Protein AF-A0A6B2LTR4-F1 (afdb_monomer_lite)

Radius of gyration: 12.06 Å; chains: 1; bounding box: 25×31×32 Å

Secondary structure (DSSP, 8-state):
---TTTSTTSTT--S--HHHHHHHHHHHHHHHHHHHHGGGGG-STTSEEEEPPPTTTTS-SSSS---TTTS-TT--EEEE-

Sequence (81 aa):
MDCSPISPGGAHYIPNTLNDHANWAFNAYYLLHRAAQGASACNFGGVASLVAPTNSTLLEPVGKALTFSDFFSNDLVCERV

Organism: NCBI:txid1963864

InterPro domains:
  IPR012946 X8 domain [PF07983] (2-48)
  IPR012946 X8 domain [SM00768] (1-59)
  IPR044788 Carbohydrate-binding X8 domain-containing protein, plant [PTHR31044] (1-53)

Foldseek 3Di:
DDCQQCPVVHVLVPVVDPQSSQQQVLQVQCVVCCVPQNQCSLPPVLQKHWDFDDPVSLSDDDPDSCDPVNDDRPDTGIGTD

Structure (mmCIF, N/CA/C/O backbone):
data_AF-A0A6B2LTR4-F1
#
_entry.id   AF-A0A6B2LTR4-F1
#
loop_
_atom_site.group_PDB
_atom_site.id
_atom_site.type_symbol
_atom_site.label_atom_id
_atom_site.label_alt_id
_atom_site.label_comp_id
_atom_site.label_asym_id
_atom_site.label_entity_id
_atom_site.label_seq_id
_atom_site.pdbx_PDB_ins_code
_atom_site.Cartn_x
_atom_site.Cartn_y
_atom_site.Cartn_z
_atom_site.occupancy
_atom_site.B_iso_or_equiv
_atom_site.auth_seq_id
_atom_site.auth_comp_id
_atom_site.auth_asym_id
_atom_site.auth_atom_id
_atom_site.pdbx_PDB_model_num
A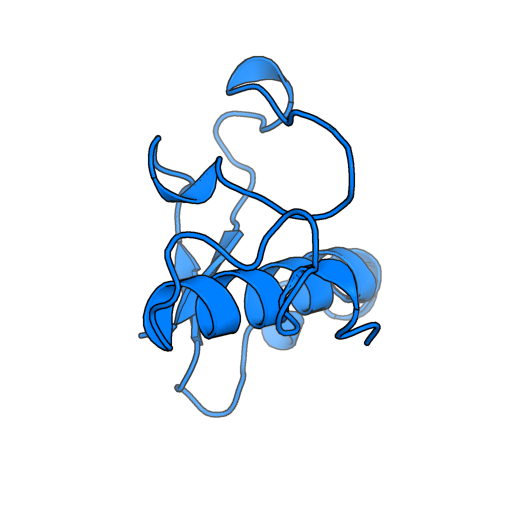TOM 1 N N . MET A 1 1 ? 9.526 -5.886 7.054 1.00 67.00 1 MET A N 1
ATOM 2 C CA . MET A 1 1 ? 8.217 -5.219 7.147 1.00 67.00 1 MET A CA 1
ATOM 3 C C . MET A 1 1 ? 7.908 -5.007 8.605 1.00 67.00 1 MET A C 1
ATOM 5 O O . MET A 1 1 ? 8.005 -5.974 9.347 1.00 67.00 1 MET A O 1
ATOM 9 N N . ASP A 1 2 ? 7.641 -3.770 9.012 1.00 71.75 2 ASP A N 1
ATOM 10 C CA . ASP A 1 2 ? 7.269 -3.460 10.392 1.00 71.75 2 ASP A CA 1
ATOM 11 C C . ASP A 1 2 ? 5.742 -3.517 10.522 1.00 71.75 2 ASP A C 1
ATOM 13 O O . ASP A 1 2 ? 5.041 -2.759 9.859 1.00 71.75 2 ASP A O 1
ATOM 17 N N . CYS A 1 3 ? 5.232 -4.441 11.338 1.00 73.00 3 CYS A N 1
ATOM 18 C CA . CYS A 1 3 ? 3.796 -4.614 11.566 1.00 73.00 3 CYS A CA 1
ATOM 19 C C . CYS A 1 3 ? 3.267 -3.752 12.723 1.00 73.00 3 CYS A C 1
ATOM 21 O O . CYS A 1 3 ? 2.064 -3.755 12.974 1.00 73.00 3 CYS A O 1
ATOM 23 N N . SER A 1 4 ? 4.127 -3.020 13.438 1.00 79.12 4 SER A N 1
ATOM 24 C CA . SER A 1 4 ? 3.752 -2.178 14.583 1.00 79.12 4 SER A CA 1
ATOM 25 C C . SER A 1 4 ? 2.610 -1.184 14.308 1.00 79.12 4 SER A C 1
ATOM 27 O O . SER A 1 4 ? 1.728 -1.077 15.160 1.00 79.12 4 SER A O 1
ATOM 29 N N . PRO A 1 5 ? 2.547 -0.475 13.159 1.00 70.31 5 PRO A N 1
ATOM 30 C CA . PRO A 1 5 ? 1.473 0.491 12.916 1.00 70.31 5 PRO A CA 1
ATOM 31 C C . PRO A 1 5 ? 0.090 -0.160 12.746 1.00 70.31 5 PRO A C 1
ATOM 33 O O . PRO A 1 5 ? -0.887 0.408 13.225 1.00 70.31 5 PRO A O 1
ATOM 36 N N . ILE A 1 6 ? 0.007 -1.350 12.144 1.00 73.19 6 ILE A N 1
ATOM 37 C CA . ILE A 1 6 ? -1.251 -2.094 11.915 1.00 73.19 6 ILE A CA 1
ATOM 38 C C . ILE A 1 6 ? -1.582 -3.100 13.029 1.00 73.19 6 ILE A C 1
ATOM 40 O O . ILE A 1 6 ? -2.628 -3.742 13.009 1.00 73.19 6 ILE A O 1
ATOM 44 N N . SER A 1 7 ? -0.691 -3.271 14.007 1.00 79.88 7 SER A N 1
ATOM 45 C CA . SER A 1 7 ? -0.918 -4.159 15.151 1.00 79.88 7 SER A CA 1
ATOM 46 C C . SER A 1 7 ? -1.936 -3.559 16.130 1.00 79.88 7 SER A C 1
ATOM 48 O O . SER A 1 7 ? -2.117 -2.341 16.146 1.00 79.88 7 SER A O 1
ATOM 50 N N . PRO A 1 8 ? -2.587 -4.367 16.989 1.00 75.31 8 PRO A N 1
ATOM 51 C CA . PRO A 1 8 ? -3.490 -3.857 18.020 1.00 75.31 8 PRO A CA 1
ATOM 52 C C . PRO A 1 8 ? -2.810 -2.780 18.880 1.00 75.31 8 PRO A C 1
ATOM 54 O O . PRO A 1 8 ? -1.798 -3.045 19.525 1.00 75.31 8 PRO A O 1
ATOM 57 N N . GLY A 1 9 ? -3.363 -1.563 18.878 1.00 76.25 9 GLY A N 1
ATOM 58 C CA . GLY A 1 9 ? -2.784 -0.398 19.564 1.00 76.25 9 GLY A CA 1
ATOM 59 C C . GLY A 1 9 ? -1.823 0.450 18.718 1.00 76.25 9 GLY A C 1
ATOM 60 O O . GLY A 1 9 ? -1.314 1.456 19.208 1.00 76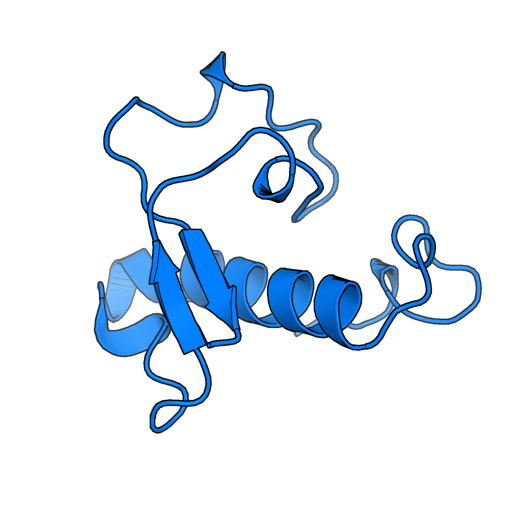.25 9 GLY A O 1
ATOM 61 N N . GLY A 1 10 ? -1.590 0.079 17.459 1.00 73.38 10 GLY A N 1
ATOM 62 C CA . GLY A 1 10 ? -0.861 0.877 16.482 1.00 73.38 10 GLY A CA 1
ATOM 63 C C . GLY A 1 10 ? -1.697 2.031 15.921 1.00 73.38 10 GLY A C 1
ATOM 64 O O . GLY A 1 10 ? -2.929 2.013 15.950 1.00 73.38 10 GLY A O 1
ATOM 65 N N . ALA A 1 11 ? -1.017 3.051 15.392 1.00 69.31 11 ALA A N 1
ATOM 66 C CA . ALA A 1 11 ? -1.650 4.261 14.856 1.00 69.31 11 ALA A CA 1
ATOM 67 C C . ALA A 1 11 ? -2.560 4.000 13.642 1.00 69.31 11 ALA A C 1
ATOM 69 O O . ALA A 1 11 ? -3.325 4.878 13.255 1.00 69.31 11 ALA A O 1
ATOM 70 N N . HIS A 1 12 ? -2.429 2.830 13.023 1.00 69.50 12 HIS A N 1
ATOM 71 C CA . HIS A 1 12 ? -3.001 2.440 11.733 1.00 69.50 12 HIS A CA 1
ATOM 72 C C . HIS A 1 12 ? -3.799 1.125 11.875 1.00 69.50 12 HIS A C 1
ATOM 74 O O . HIS A 1 12 ? -4.042 0.391 10.922 1.00 69.50 12 HIS A O 1
ATOM 80 N N . TYR A 1 13 ? -4.192 0.790 13.110 1.00 72.88 13 TYR A N 1
ATOM 81 C CA . TYR A 1 13 ? -5.007 -0.385 13.413 1.00 72.88 13 TYR A CA 1
ATOM 82 C C . TYR A 1 13 ? -6.468 -0.209 12.988 1.00 72.88 13 TYR A C 1
ATOM 84 O O . TYR A 1 13 ? -7.145 -1.192 12.697 1.00 72.88 13 TYR A O 1
ATOM 92 N N . ILE A 1 14 ? -6.966 1.031 12.990 1.00 69.94 14 ILE A N 1
ATOM 93 C CA . ILE A 1 14 ? -8.342 1.369 12.623 1.00 69.94 14 ILE A CA 1
ATOM 94 C C . ILE A 1 14 ? -8.327 1.986 11.224 1.00 69.94 14 ILE A C 1
ATOM 96 O O . ILE A 1 14 ? -7.606 2.962 11.028 1.00 69.94 14 ILE A O 1
ATOM 100 N N . PRO A 1 15 ? -9.165 1.510 10.292 1.00 69.62 15 PRO A N 1
ATOM 101 C CA . PRO A 1 15 ? -10.154 0.431 10.425 1.00 69.62 15 PRO A CA 1
ATOM 102 C C . PRO A 1 15 ? -9.528 -0.964 10.623 1.00 69.62 15 PRO A C 1
ATOM 104 O O . PRO A 1 15 ? -8.624 -1.371 9.905 1.00 69.62 15 PRO A O 1
ATOM 107 N N . ASN A 1 16 ? -10.040 -1.721 11.604 1.00 75.44 16 ASN A N 1
ATOM 108 C CA . ASN A 1 16 ? -9.571 -3.079 11.902 1.00 75.44 16 ASN A CA 1
ATOM 109 C C . ASN A 1 16 ? -10.229 -4.090 10.959 1.00 75.44 16 ASN A C 1
ATOM 111 O O . ASN A 1 16 ? -11.011 -4.947 11.381 1.00 75.44 16 ASN A O 1
ATOM 115 N N . THR A 1 17 ? -9.972 -3.939 9.663 1.00 79.25 17 THR A N 1
ATOM 116 C CA . THR A 1 17 ? -10.342 -4.945 8.676 1.00 79.25 17 THR A CA 1
ATOM 117 C C . THR A 1 17 ? -9.086 -5.581 8.107 1.00 79.25 17 THR A C 1
ATOM 119 O O . THR A 1 17 ? -8.063 -4.929 7.895 1.00 79.25 17 THR A O 1
ATOM 122 N N . LEU A 1 18 ? -9.181 -6.877 7.808 1.00 80.88 18 LEU A N 1
ATOM 123 C CA . LEU A 1 18 ? -8.101 -7.599 7.137 1.00 80.88 18 LEU A CA 1
ATOM 124 C C . LEU A 1 18 ? -7.759 -6.973 5.781 1.00 80.88 18 LEU A C 1
ATOM 126 O O . LEU A 1 18 ? -6.616 -7.061 5.345 1.00 80.88 18 LEU A O 1
ATOM 130 N N . ASN A 1 19 ? -8.739 -6.352 5.118 1.00 80.12 19 ASN A N 1
ATOM 131 C CA . ASN A 1 19 ? -8.531 -5.713 3.829 1.00 80.12 19 ASN A CA 1
ATOM 132 C C . ASN A 1 19 ? -7.641 -4.475 3.952 1.00 80.12 19 ASN A C 1
ATOM 134 O O . ASN A 1 19 ? -6.690 -4.339 3.190 1.00 80.12 19 ASN A O 1
ATOM 138 N N . ASP A 1 20 ? -7.919 -3.619 4.932 1.00 76.56 20 ASP A N 1
ATOM 139 C CA . ASP A 1 20 ? -7.165 -2.383 5.142 1.00 76.56 20 ASP A CA 1
ATOM 140 C C . ASP A 1 20 ? -5.728 -2.689 5.586 1.00 76.56 20 ASP A C 1
ATOM 142 O O . ASP A 1 20 ? -4.772 -2.151 5.028 1.00 76.56 20 ASP A O 1
ATOM 146 N N . HIS A 1 21 ? -5.551 -3.650 6.501 1.00 79.50 21 HIS A N 1
ATOM 147 C CA . HIS A 1 21 ? -4.217 -4.091 6.930 1.00 79.50 21 HIS A CA 1
ATOM 148 C C . HIS A 1 21 ? -3.424 -4.752 5.793 1.00 79.50 21 HIS A C 1
ATOM 150 O O . HIS A 1 21 ? -2.214 -4.546 5.684 1.00 79.50 21 HIS A O 1
ATOM 156 N N . ALA A 1 22 ? -4.084 -5.533 4.929 1.00 82.94 22 ALA A N 1
ATOM 157 C CA . ALA A 1 22 ? -3.442 -6.150 3.770 1.00 82.94 22 ALA A CA 1
ATOM 158 C C . ALA A 1 22 ? -3.031 -5.105 2.725 1.00 82.94 22 ALA A C 1
ATOM 160 O O . ALA A 1 22 ? -1.887 -5.121 2.273 1.00 82.94 22 ALA A O 1
ATOM 161 N N . ASN A 1 23 ? -3.925 -4.172 2.386 1.00 81.56 23 ASN A N 1
ATOM 162 C CA . ASN A 1 23 ? -3.641 -3.077 1.457 1.00 81.56 23 ASN A CA 1
ATOM 163 C C . ASN A 1 23 ? -2.469 -2.224 1.951 1.00 81.56 23 ASN A C 1
ATOM 165 O O . ASN A 1 23 ? -1.545 -1.948 1.185 1.00 81.56 23 ASN A O 1
ATOM 169 N N . TRP A 1 24 ? -2.442 -1.904 3.247 1.00 78.62 24 TRP A N 1
ATOM 170 C CA . TRP A 1 24 ? -1.320 -1.211 3.873 1.00 78.62 24 TRP A CA 1
ATOM 171 C C . TRP A 1 24 ? 0.004 -1.959 3.679 1.00 78.62 24 TRP A C 1
ATOM 173 O O . TRP A 1 24 ? 0.996 -1.389 3.216 1.00 78.62 24 TRP A O 1
ATOM 183 N N . ALA A 1 25 ? 0.022 -3.256 4.003 1.00 82.25 25 ALA A N 1
ATOM 184 C CA . ALA A 1 25 ? 1.226 -4.075 3.924 1.00 82.25 25 ALA A CA 1
ATOM 185 C C . ALA A 1 25 ? 1.723 -4.226 2.477 1.00 82.25 25 ALA A C 1
ATOM 187 O O . ALA A 1 25 ? 2.923 -4.106 2.218 1.00 82.25 25 ALA A O 1
ATOM 188 N N . PHE A 1 26 ? 0.818 -4.444 1.522 1.00 86.00 26 PHE A N 1
ATOM 189 C CA . PHE A 1 26 ? 1.165 -4.546 0.106 1.00 86.00 26 PHE A CA 1
ATOM 190 C C . PHE A 1 26 ? 1.726 -3.235 -0.438 1.00 86.00 26 PHE A C 1
ATOM 192 O O . PHE A 1 26 ? 2.784 -3.234 -1.075 1.00 86.00 26 PHE A O 1
ATOM 199 N N . ASN A 1 27 ? 1.086 -2.111 -0.123 1.00 81.31 27 ASN A N 1
ATOM 200 C CA . ASN A 1 27 ? 1.531 -0.801 -0.569 1.00 81.31 27 ASN A CA 1
ATOM 201 C C . ASN A 1 27 ? 2.893 -0.425 0.027 1.00 81.31 27 ASN A C 1
ATOM 203 O O . ASN A 1 27 ? 3.808 -0.038 -0.700 1.00 81.31 27 ASN A O 1
ATOM 207 N N . ALA A 1 28 ? 3.085 -0.621 1.333 1.00 80.50 28 ALA A N 1
ATOM 208 C CA . ALA A 1 28 ? 4.373 -0.378 1.973 1.00 80.50 28 ALA A CA 1
ATOM 209 C C . ALA A 1 28 ? 5.492 -1.249 1.364 1.00 80.50 28 ALA A C 1
ATOM 211 O O . ALA A 1 28 ? 6.623 -0.784 1.205 1.00 80.50 28 ALA A O 1
ATOM 212 N N . TYR A 1 29 ? 5.191 -2.488 0.955 1.00 84.81 29 TYR A N 1
ATOM 213 C CA . TYR A 1 29 ? 6.181 -3.373 0.336 1.00 84.81 29 TYR A CA 1
ATOM 214 C C . TYR A 1 29 ? 6.543 -2.869 -1.046 1.00 84.81 29 TYR A C 1
ATOM 216 O O . TYR A 1 29 ? 7.726 -2.748 -1.373 1.00 84.81 29 TYR A O 1
ATOM 224 N N . TYR A 1 30 ? 5.524 -2.533 -1.828 1.00 85.50 30 TYR A N 1
ATOM 225 C CA . TYR A 1 30 ? 5.694 -1.962 -3.143 1.00 85.50 30 TYR A CA 1
ATOM 226 C C . TYR A 1 30 ? 6.533 -0.685 -3.085 1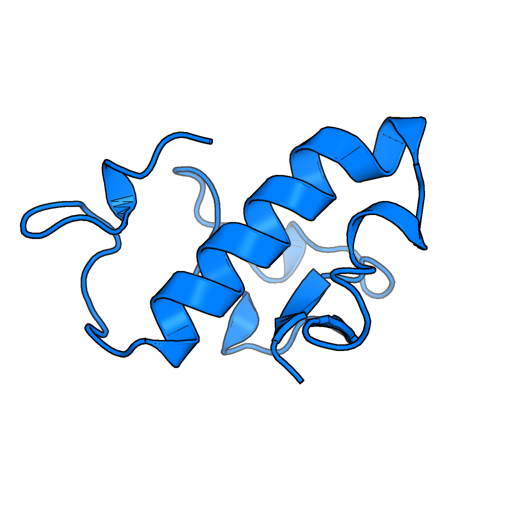.00 85.50 30 TYR A C 1
ATOM 228 O O . TYR A 1 30 ? 7.518 -0.586 -3.803 1.00 85.50 30 TYR A O 1
ATOM 236 N N . LEU A 1 31 ? 6.255 0.257 -2.182 1.00 80.25 31 LEU A N 1
ATOM 237 C CA . LEU A 1 31 ? 7.030 1.498 -2.086 1.00 80.25 31 LEU A CA 1
ATOM 238 C C . LEU A 1 31 ? 8.506 1.266 -1.739 1.00 80.25 31 LEU A C 1
ATOM 240 O O . LEU A 1 31 ? 9.363 1.970 -2.274 1.00 80.25 31 LEU A O 1
ATOM 244 N N . LEU A 1 32 ? 8.804 0.271 -0.900 1.00 82.75 32 LEU A N 1
ATOM 245 C CA . LEU A 1 32 ? 10.176 -0.101 -0.544 1.00 82.75 32 LEU A CA 1
ATOM 246 C C . LEU A 1 32 ? 10.932 -0.773 -1.699 1.00 82.75 32 LEU A C 1
ATOM 248 O O . LEU A 1 32 ? 12.144 -0.605 -1.811 1.00 82.75 32 LEU A O 1
ATOM 252 N N . HIS A 1 33 ? 10.238 -1.523 -2.560 1.00 86.69 33 HIS A N 1
ATOM 253 C CA . HIS A 1 33 ? 10.876 -2.365 -3.578 1.00 86.69 33 HIS A CA 1
ATOM 254 C C . HIS A 1 33 ? 10.673 -1.874 -5.017 1.00 86.69 33 HIS A C 1
ATOM 256 O O . HIS A 1 33 ? 11.401 -2.320 -5.903 1.00 86.69 33 HIS A O 1
ATOM 262 N N . ARG A 1 34 ? 9.758 -0.930 -5.283 1.00 85.38 34 ARG A N 1
ATOM 263 C CA . ARG A 1 34 ? 9.430 -0.450 -6.640 1.00 85.38 34 ARG A CA 1
ATOM 264 C C . ARG A 1 34 ? 10.624 0.152 -7.365 1.00 85.38 34 ARG A C 1
ATOM 266 O O . ARG A 1 34 ? 10.714 0.033 -8.579 1.00 85.38 34 ARG A O 1
ATOM 273 N N . ALA A 1 35 ? 11.564 0.749 -6.631 1.00 84.62 35 ALA A N 1
ATOM 274 C CA . ALA A 1 35 ? 12.789 1.295 -7.210 1.00 84.62 35 ALA A CA 1
ATOM 275 C C . ALA A 1 35 ? 13.693 0.204 -7.816 1.00 84.62 35 ALA A C 1
ATOM 277 O O . ALA A 1 35 ? 14.393 0.465 -8.787 1.00 84.62 35 ALA A O 1
ATOM 278 N N . ALA A 1 36 ? 13.665 -1.013 -7.261 1.00 89.19 36 ALA A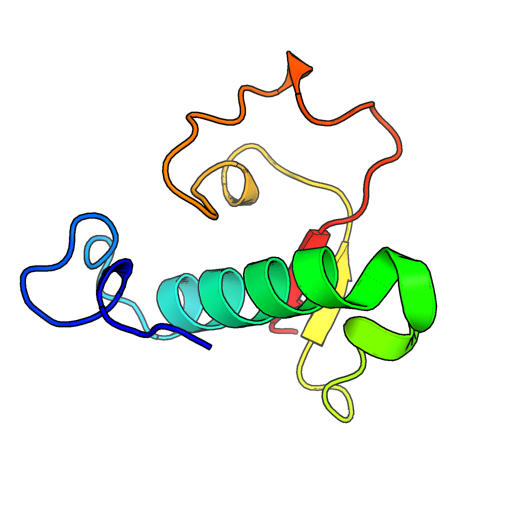 N 1
ATOM 279 C CA . ALA A 1 36 ? 14.492 -2.134 -7.708 1.00 89.19 36 ALA A CA 1
ATOM 280 C C . ALA A 1 36 ? 13.730 -3.135 -8.593 1.00 89.19 36 ALA A C 1
ATOM 282 O O . ALA A 1 36 ? 14.302 -3.703 -9.517 1.00 89.19 36 ALA A O 1
ATOM 283 N N . GLN A 1 37 ? 12.449 -3.372 -8.307 1.00 87.88 37 GLN A N 1
ATOM 284 C CA . GLN A 1 37 ? 11.640 -4.427 -8.932 1.00 87.88 37 GLN A CA 1
ATOM 285 C C . GLN A 1 37 ? 10.531 -3.882 -9.845 1.00 87.88 37 GLN A C 1
ATOM 287 O O . GLN A 1 37 ? 9.860 -4.657 -10.529 1.00 87.88 37 GLN A O 1
ATOM 292 N N . GLY A 1 38 ? 10.308 -2.564 -9.861 1.00 86.69 38 GLY A N 1
ATOM 293 C CA . GLY A 1 38 ? 9.234 -1.941 -10.630 1.00 86.69 38 GLY A CA 1
ATOM 294 C C . GLY A 1 38 ? 7.870 -2.540 -10.291 1.00 86.69 38 GLY A C 1
ATOM 295 O O . GLY A 1 38 ? 7.531 -2.734 -9.123 1.00 86.69 38 GLY A O 1
ATOM 296 N N . ALA A 1 39 ? 7.099 -2.875 -11.328 1.00 85.06 39 ALA A N 1
ATOM 297 C CA . ALA A 1 39 ? 5.750 -3.407 -11.172 1.00 85.06 39 ALA A CA 1
ATOM 298 C C . ALA A 1 39 ? 5.691 -4.801 -10.523 1.00 85.06 39 ALA A C 1
ATOM 300 O O . ALA A 1 39 ? 4.699 -5.147 -9.882 1.00 85.06 39 ALA A O 1
ATOM 301 N N . SER A 1 40 ? 6.768 -5.583 -10.629 1.00 88.56 40 SER A N 1
ATOM 302 C CA . SER A 1 40 ? 6.838 -6.927 -10.052 1.00 88.56 40 SER A CA 1
ATOM 303 C C . SER A 1 40 ? 6.832 -6.922 -8.522 1.00 88.56 40 SER A C 1
ATOM 305 O O . SER A 1 40 ? 6.452 -7.927 -7.932 1.00 88.56 40 SER A O 1
ATOM 307 N N . ALA A 1 41 ? 7.170 -5.799 -7.874 1.00 89.25 41 ALA A N 1
ATOM 308 C CA . ALA A 1 41 ? 7.087 -5.672 -6.415 1.00 89.25 41 ALA A CA 1
ATOM 309 C C . ALA A 1 41 ? 5.658 -5.825 -5.874 1.00 89.25 41 ALA A C 1
ATOM 311 O O . ALA A 1 41 ? 5.485 -6.178 -4.713 1.00 89.25 41 ALA A O 1
ATOM 312 N N . CYS A 1 42 ? 4.638 -5.555 -6.693 1.00 88.75 42 CYS A N 1
ATOM 313 C CA . CYS A 1 42 ? 3.240 -5.740 -6.311 1.00 88.75 42 CYS A CA 1
ATOM 314 C C . CYS A 1 42 ? 2.689 -7.123 -6.708 1.00 88.75 42 CYS A C 1
ATOM 316 O O . CYS A 1 42 ? 1.532 -7.440 -6.452 1.00 88.75 42 CYS A O 1
ATOM 318 N N . ASN A 1 43 ? 3.500 -7.984 -7.328 1.00 89.12 43 ASN A N 1
ATOM 319 C CA . ASN A 1 43 ? 3.051 -9.305 -7.744 1.00 89.12 43 ASN A CA 1
ATOM 320 C C . ASN A 1 43 ? 3.182 -10.317 -6.595 1.00 89.12 43 ASN A C 1
ATOM 322 O O . ASN A 1 43 ? 4.148 -11.075 -6.514 1.00 89.12 43 ASN A O 1
ATOM 326 N N . PHE A 1 44 ? 2.174 -10.362 -5.726 1.00 88.56 44 PHE A N 1
ATOM 327 C CA . PHE A 1 44 ? 2.059 -11.350 -4.646 1.00 88.56 44 PHE A CA 1
ATOM 328 C C . PHE A 1 44 ? 1.380 -12.643 -5.123 1.00 88.56 44 PHE A C 1
ATOM 330 O O . PHE A 1 44 ? 0.473 -13.157 -4.475 1.00 88.56 44 PHE A O 1
ATOM 337 N N . GLY A 1 45 ? 1.761 -13.144 -6.302 1.00 87.62 45 GLY A N 1
ATOM 338 C CA . GLY A 1 45 ? 1.156 -14.346 -6.889 1.00 87.62 45 GLY A CA 1
ATOM 339 C C . GLY A 1 45 ? -0.314 -14.165 -7.282 1.00 87.62 45 GLY A C 1
ATOM 340 O O . GLY A 1 45 ? -1.090 -15.111 -7.195 1.00 87.62 45 GLY A O 1
ATOM 341 N N . GLY A 1 46 ? -0.704 -12.948 -7.678 1.00 85.62 46 GLY A N 1
ATOM 342 C CA . GLY A 1 46 ? -2.087 -12.598 -8.030 1.00 85.62 46 GLY A CA 1
ATOM 343 C C . GLY A 1 46 ? -2.972 -12.167 -6.855 1.00 85.62 46 GLY A C 1
ATOM 344 O O . GLY A 1 46 ? -4.145 -11.883 -7.063 1.00 85.62 46 GLY A O 1
ATOM 345 N N . VAL A 1 47 ? -2.425 -12.089 -5.637 1.00 87.81 47 VAL A N 1
ATOM 346 C CA . VAL A 1 47 ? -3.159 -11.616 -4.447 1.00 87.81 47 VAL A CA 1
ATOM 347 C C . VAL A 1 47 ? -3.220 -10.085 -4.371 1.00 87.81 47 VAL A C 1
ATOM 349 O O . VAL A 1 47 ? -4.100 -9.540 -3.713 1.00 87.81 47 VAL A O 1
ATOM 352 N N . ALA A 1 48 ? -2.316 -9.384 -5.057 1.00 88.19 48 ALA A N 1
ATOM 353 C CA . ALA A 1 48 ? -2.307 -7.928 -5.148 1.00 88.19 48 ALA A CA 1
ATOM 354 C C . ALA A 1 48 ? -2.008 -7.470 -6.583 1.00 88.19 48 ALA A C 1
ATOM 356 O O . ALA A 1 48 ? -1.392 -8.204 -7.363 1.00 88.19 48 ALA A O 1
ATOM 357 N N . SER A 1 49 ? -2.469 -6.270 -6.926 1.00 89.62 49 SER A N 1
ATOM 358 C CA . SER A 1 49 ? -2.270 -5.643 -8.229 1.00 89.62 49 SER A CA 1
ATOM 359 C C . SER A 1 49 ? -2.031 -4.147 -8.083 1.00 89.62 49 SER A C 1
ATOM 361 O O . SER A 1 49 ? -2.469 -3.505 -7.128 1.00 89.62 49 SER A O 1
ATOM 363 N N . LEU A 1 50 ? -1.336 -3.589 -9.072 1.00 88.06 50 LEU A N 1
ATOM 364 C CA . LEU A 1 50 ? -1.173 -2.151 -9.178 1.00 88.06 50 LEU A CA 1
ATOM 365 C C . LEU A 1 50 ? -2.467 -1.511 -9.650 1.00 88.06 50 LEU A C 1
ATOM 367 O O . LEU A 1 50 ? -3.038 -1.919 -10.663 1.00 88.06 50 LEU A O 1
ATOM 371 N N . VAL A 1 51 ? -2.890 -0.489 -8.924 1.00 85.31 51 VAL A N 1
ATOM 372 C CA . VAL A 1 51 ? -4.110 0.264 -9.193 1.00 85.31 51 VAL A CA 1
ATOM 373 C C . VAL A 1 51 ? -3.853 1.754 -9.008 1.00 85.31 51 VAL A C 1
ATOM 375 O O . VAL A 1 51 ? -2.853 2.171 -8.415 1.00 85.31 51 VAL A O 1
ATOM 378 N N . ALA A 1 52 ? -4.738 2.570 -9.571 1.00 79.88 52 ALA A N 1
ATOM 379 C CA . ALA A 1 52 ? -4.670 4.010 -9.387 1.00 79.88 52 ALA A CA 1
ATOM 380 C C . ALA A 1 52 ? -5.108 4.375 -7.956 1.00 79.88 52 ALA A C 1
ATOM 382 O O . ALA A 1 52 ? -6.114 3.839 -7.484 1.00 79.88 52 ALA A O 1
ATOM 383 N N . PRO A 1 53 ? -4.404 5.296 -7.278 1.00 72.88 53 PRO A N 1
ATOM 384 C CA . PRO A 1 53 ? -4.777 5.748 -5.951 1.00 72.88 53 PRO A CA 1
ATOM 385 C C . PRO A 1 53 ? -6.140 6.445 -6.009 1.00 72.88 53 PRO A C 1
ATOM 387 O O . PRO A 1 53 ? -6.351 7.427 -6.719 1.00 72.88 53 PRO A O 1
ATOM 390 N N . THR A 1 54 ? -7.079 5.921 -5.240 1.00 67.69 54 THR A N 1
ATOM 391 C CA . THR A 1 54 ? -8.353 6.540 -4.888 1.00 67.69 54 THR A CA 1
ATOM 392 C C . THR A 1 54 ? -8.244 7.275 -3.547 1.00 67.69 54 THR A C 1
ATOM 394 O O . THR A 1 54 ? -7.279 7.110 -2.800 1.00 67.69 54 THR A O 1
ATOM 397 N N . ASN A 1 55 ? -9.264 8.052 -3.174 1.00 60.31 55 ASN A N 1
ATOM 398 C CA . ASN A 1 55 ? -9.310 8.697 -1.852 1.00 60.31 55 ASN A CA 1
ATOM 399 C C . ASN A 1 55 ? -9.229 7.696 -0.682 1.00 60.31 55 ASN A C 1
ATOM 401 O O . ASN A 1 55 ? -8.756 8.053 0.392 1.00 60.31 55 ASN A O 1
ATOM 405 N N . SER A 1 56 ? -9.660 6.450 -0.893 1.00 56.69 56 SER A N 1
ATOM 406 C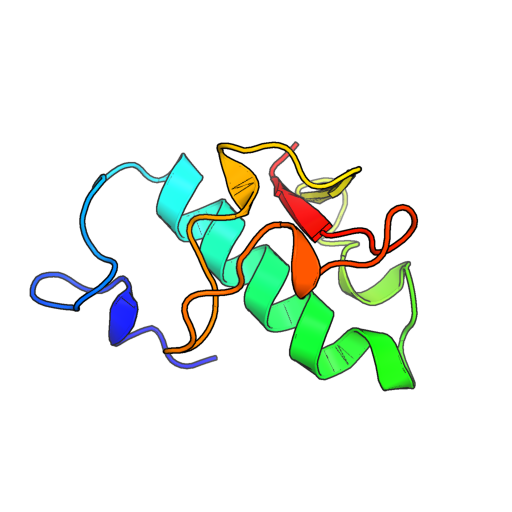 CA . SER A 1 56 ? -9.653 5.386 0.117 1.00 56.69 56 SER A CA 1
ATOM 407 C C . SER A 1 56 ? -8.265 4.773 0.322 1.00 56.69 56 SER A C 1
ATOM 409 O O . SER A 1 56 ? -7.930 4.390 1.433 1.00 56.69 56 SER A O 1
ATOM 411 N N . THR A 1 57 ? -7.434 4.749 -0.723 1.00 57.78 57 THR A N 1
ATOM 412 C CA . THR A 1 57 ? -6.037 4.265 -0.685 1.00 57.78 57 THR A CA 1
ATOM 413 C C . THR A 1 57 ? -5.022 5.284 -0.185 1.00 57.78 57 THR A C 1
ATOM 415 O O . THR A 1 57 ? -3.875 4.932 0.067 1.00 57.78 57 THR A O 1
ATOM 418 N N . LEU A 1 58 ? -5.415 6.557 -0.070 1.00 53.09 58 LEU A N 1
ATOM 419 C CA . LEU A 1 58 ? -4.576 7.603 0.533 1.00 53.09 58 LEU A CA 1
ATOM 420 C C . LEU A 1 58 ? -4.522 7.490 2.059 1.00 53.09 58 LEU A C 1
ATOM 422 O O . LEU A 1 58 ? -3.717 8.154 2.712 1.00 53.09 58 LEU A O 1
ATOM 426 N N . LEU A 1 59 ? -5.351 6.613 2.623 1.00 52.00 59 LEU A N 1
ATOM 427 C CA . LEU A 1 59 ? -5.143 6.079 3.950 1.00 52.00 59 LEU A CA 1
ATOM 428 C C . LEU A 1 59 ? -3.993 5.063 3.857 1.00 52.00 59 LEU A C 1
ATOM 430 O O . LEU A 1 59 ? -4.197 3.860 3.790 1.00 52.00 59 LEU A O 1
ATOM 434 N N . GLU A 1 60 ? -2.779 5.621 3.887 1.00 56.59 60 GLU A N 1
ATOM 435 C CA . GLU A 1 60 ? -1.543 5.007 4.382 1.00 56.59 60 GLU A CA 1
ATOM 436 C C . GLU A 1 60 ? -0.655 4.276 3.357 1.00 56.59 60 GLU A C 1
ATOM 438 O O . GLU A 1 60 ? -1.069 3.414 2.578 1.00 56.59 60 GLU A O 1
ATOM 443 N N . PRO A 1 61 ? 0.642 4.634 3.365 1.00 54.25 61 PRO A N 1
ATOM 444 C CA . PRO A 1 61 ? 1.517 4.076 4.386 1.00 54.25 61 PRO A CA 1
ATOM 445 C C . PRO A 1 61 ? 2.584 5.065 4.890 1.00 54.25 61 PRO A C 1
ATOM 447 O O . PRO A 1 61 ? 2.975 6.019 4.223 1.00 54.25 61 PRO A O 1
ATOM 450 N N . VAL A 1 62 ? 3.141 4.754 6.059 1.00 41.72 62 VAL A N 1
ATOM 451 C CA . VAL A 1 62 ? 4.367 5.367 6.598 1.00 41.72 62 VAL A CA 1
ATOM 452 C C . VAL A 1 62 ? 4.212 6.810 7.077 1.00 41.72 62 VAL A C 1
ATOM 454 O O . VAL A 1 62 ? 4.793 7.707 6.483 1.00 41.72 62 VAL A O 1
ATOM 457 N N . GLY A 1 63 ? 3.517 7.042 8.200 1.00 40.72 63 GLY A N 1
ATOM 458 C CA . GLY A 1 63 ? 3.798 8.184 9.097 1.00 40.72 63 GLY A CA 1
ATOM 459 C C . GLY A 1 63 ? 3.835 9.580 8.455 1.00 40.72 63 GLY A C 1
ATOM 460 O O . GLY A 1 63 ? 4.374 10.523 9.032 1.00 40.72 63 GLY A O 1
ATOM 461 N N . LYS A 1 64 ? 3.284 9.712 7.254 1.00 41.22 64 LYS A N 1
ATOM 462 C CA . LYS A 1 64 ? 3.231 10.912 6.451 1.00 41.22 64 LYS A CA 1
ATOM 463 C C . LYS A 1 64 ? 1.827 10.920 5.901 1.00 41.22 64 LYS A C 1
ATOM 465 O O . LYS A 1 64 ? 1.423 9.986 5.216 1.00 41.22 64 LYS A O 1
ATOM 470 N N . ALA A 1 65 ? 1.073 11.946 6.271 1.00 42.56 65 ALA A N 1
ATOM 471 C CA . ALA A 1 65 ? -0.174 12.259 5.606 1.00 42.56 65 ALA A CA 1
ATOM 472 C C . ALA A 1 65 ? 0.176 12.537 4.139 1.00 42.56 65 ALA A C 1
ATOM 474 O O . ALA A 1 65 ? 0.578 13.648 3.806 1.00 42.56 65 ALA A O 1
ATOM 475 N N . LEU A 1 66 ? 0.140 11.498 3.304 1.00 50.53 66 LEU A N 1
ATOM 476 C CA . LEU A 1 66 ? 0.286 11.638 1.868 1.00 50.53 66 LEU A CA 1
ATOM 477 C C . LEU A 1 66 ? -1.056 12.164 1.381 1.00 50.53 66 LEU A C 1
ATOM 479 O O . LEU A 1 66 ? -2.056 11.457 1.291 1.00 50.53 66 LEU A O 1
ATOM 483 N N . THR A 1 67 ? -1.087 13.469 1.186 1.00 45.41 67 THR A N 1
ATOM 484 C CA . THR A 1 67 ? -2.209 14.163 0.576 1.00 45.41 67 THR A CA 1
ATOM 485 C C . THR A 1 67 ? -2.294 13.754 -0.895 1.00 45.41 67 THR A C 1
ATOM 487 O O . THR A 1 67 ? -1.310 13.303 -1.475 1.00 45.41 67 THR A O 1
ATOM 490 N N . PHE A 1 68 ? -3.446 13.935 -1.545 1.00 50.50 68 PHE A N 1
ATOM 491 C CA . PHE A 1 68 ? -3.583 13.698 -2.993 1.00 50.50 68 PHE A CA 1
ATOM 492 C C . PHE A 1 68 ? -2.505 14.431 -3.825 1.00 50.50 68 PHE A C 1
ATOM 494 O O . PHE A 1 68 ? -2.192 14.009 -4.927 1.00 50.50 68 PHE A O 1
ATOM 501 N N . SER A 1 69 ? -1.897 15.498 -3.290 1.00 49.34 69 SER A N 1
ATOM 502 C CA . SER A 1 69 ? -0.763 16.209 -3.896 1.00 49.34 69 SER A CA 1
ATOM 503 C C . SER A 1 69 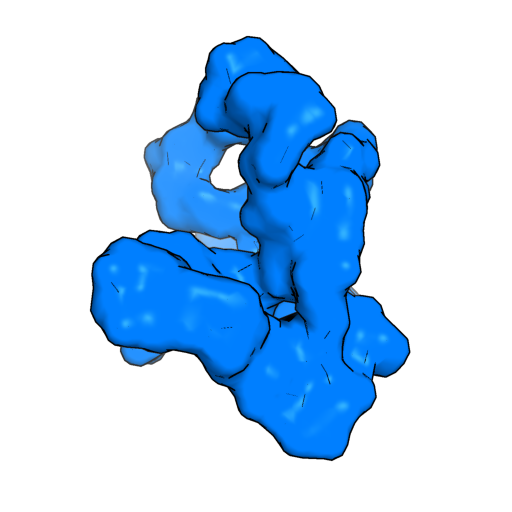? 0.607 15.524 -3.772 1.00 49.34 69 SER A C 1
ATOM 505 O O . SER A 1 69 ? 1.529 15.940 -4.468 1.00 49.34 69 SER A O 1
ATOM 507 N N . ASP A 1 70 ? 0.765 14.514 -2.912 1.00 55.81 70 ASP A N 1
ATOM 508 C CA . ASP A 1 70 ? 2.007 13.738 -2.764 1.00 55.81 70 ASP A CA 1
ATOM 509 C C . ASP A 1 70 ? 2.076 12.539 -3.728 1.00 55.81 70 ASP A C 1
ATOM 511 O O . ASP A 1 70 ? 3.162 12.023 -3.993 1.00 55.81 70 ASP A O 1
ATOM 515 N N . PHE A 1 71 ? 0.927 12.114 -4.265 1.00 55.34 71 PHE A N 1
ATOM 516 C CA . PHE A 1 71 ? 0.829 11.181 -5.384 1.00 55.34 71 PHE A CA 1
ATOM 517 C C . PHE A 1 71 ? 0.660 11.997 -6.664 1.00 55.34 71 PHE A C 1
ATOM 519 O O . PHE A 1 71 ? -0.345 12.681 -6.855 1.00 55.34 71 PHE A O 1
ATOM 526 N N . PHE A 1 72 ? 1.628 11.940 -7.577 1.00 53.81 72 PHE A N 1
ATOM 527 C CA . PHE A 1 72 ? 1.391 12.481 -8.909 1.00 53.81 72 PHE A CA 1
ATOM 528 C C . PHE A 1 72 ? 0.298 11.637 -9.574 1.00 53.81 72 PHE A C 1
ATOM 530 O O . PHE A 1 72 ? 0.177 10.446 -9.301 1.00 53.81 72 PHE A O 1
ATOM 537 N N . SER A 1 73 ? -0.484 12.221 -10.484 1.00 48.41 73 SER A N 1
ATOM 538 C CA . SER A 1 73 ? -1.635 11.578 -11.152 1.00 48.41 73 SER A CA 1
ATOM 539 C C . SER A 1 73 ? -1.340 10.239 -11.876 1.00 48.41 73 SER A C 1
ATOM 541 O O . SER A 1 73 ? -2.256 9.659 -12.451 1.00 48.41 73 SER A O 1
ATOM 543 N N . ASN A 1 74 ? -0.088 9.760 -11.873 1.00 58.44 74 ASN A N 1
ATOM 544 C CA . ASN A 1 74 ? 0.383 8.508 -12.473 1.00 58.44 74 ASN A CA 1
ATOM 545 C C . ASN A 1 74 ? 1.069 7.552 -11.472 1.00 58.44 74 ASN A C 1
ATOM 547 O O . ASN A 1 74 ? 1.582 6.513 -11.887 1.00 58.44 74 ASN A O 1
ATOM 551 N N . ASP A 1 75 ? 1.137 7.890 -10.183 1.00 71.50 75 ASP A N 1
ATOM 552 C CA . ASP A 1 75 ? 1.736 7.012 -9.180 1.00 71.50 75 ASP A CA 1
ATOM 553 C C . ASP A 1 75 ? 0.760 5.883 -8.839 1.00 71.50 75 ASP A C 1
ATOM 555 O O . ASP A 1 75 ? -0.326 6.128 -8.329 1.00 71.50 75 ASP A O 1
ATOM 559 N N . LEU A 1 76 ? 1.141 4.640 -9.140 1.00 80.56 76 LEU A N 1
ATOM 560 C CA . LEU A 1 76 ? 0.357 3.445 -8.817 1.00 80.56 76 LEU A CA 1
ATOM 561 C C . LEU A 1 76 ? 0.563 3.042 -7.354 1.00 80.56 76 LEU A C 1
ATOM 563 O O . LEU A 1 76 ? 1.672 3.156 -6.828 1.00 80.56 76 LEU A O 1
ATOM 567 N N . VAL A 1 77 ? -0.479 2.499 -6.733 1.00 83.44 77 VAL A N 1
ATOM 568 C CA . VAL A 1 77 ? -0.425 1.852 -5.414 1.00 83.44 77 VAL A CA 1
ATOM 569 C C . VAL A 1 77 ? -0.632 0.352 -5.561 1.00 83.44 77 VAL A C 1
ATOM 571 O O . VAL A 1 77 ? -1.208 -0.108 -6.546 1.00 83.44 77 VAL A O 1
ATOM 574 N N . CYS A 1 78 ? -0.142 -0.412 -4.589 1.00 85.50 78 CYS A N 1
ATOM 575 C CA . CYS A 1 78 ? -0.341 -1.854 -4.556 1.00 85.50 78 CYS A CA 1
ATOM 576 C C . CYS A 1 78 ? -1.481 -2.211 -3.605 1.00 85.50 78 CYS A C 1
ATOM 578 O O . CYS A 1 78 ? -1.340 -2.046 -2.395 1.00 85.50 78 CYS A O 1
ATOM 580 N N . GLU A 1 79 ? -2.585 -2.713 -4.154 1.00 83.56 79 GLU A N 1
ATOM 581 C CA . GLU A 1 79 ? -3.759 -3.134 -3.388 1.00 83.56 79 GLU A CA 1
ATOM 582 C C . GLU A 1 79 ? -4.046 -4.617 -3.576 1.00 83.56 79 GLU A C 1
ATOM 584 O O . GLU A 1 79 ? -3.722 -5.205 -4.610 1.00 83.56 79 GLU A O 1
ATOM 589 N N . ARG A 1 80 ? -4.690 -5.220 -2.576 1.00 83.19 80 ARG A N 1
ATOM 590 C CA . ARG A 1 80 ? -5.201 -6.584 -2.661 1.00 83.19 80 ARG A CA 1
ATOM 591 C C . ARG A 1 80 ? -6.288 -6.676 -3.741 1.00 83.19 80 ARG A C 1
ATOM 593 O O . ARG A 1 80 ? -7.171 -5.821 -3.795 1.00 83.19 80 ARG A O 1
ATOM 600 N N . VAL A 1 81 ? -6.243 -7.740 -4.546 1.00 79.75 81 VAL A N 1
ATOM 601 C CA . VAL A 1 81 ? -7.288 -8.100 -5.529 1.00 79.75 81 VAL A CA 1
ATOM 602 C C . VAL A 1 81 ? -8.395 -8.917 -4.869 1.00 79.75 81 VAL A C 1
ATOM 604 O O . VAL A 1 81 ? -8.088 -9.709 -3.944 1.00 79.75 81 VAL A O 1
#

pLDDT: mean 73.37, std 14.19, range [40.72, 89.62]